Protein AF-A0A1Y1VQQ5-F1 (afdb_monomer_lite)

Secondary structure (DSSP, 8-state):
---TTSTT---B-SS-HHHHHHHHHHHHHHTT-THHHHS-HHHHHHHTT--HHHHHHHHHHHHHHHHHHHHTB-HHHHHHHTT---HHHHHHHHHHHHS-SS-SHHHHHHHHHTT--SSGGGHHHHHHHHHHHH--

pLDDT: mean 82.05, std 16.5, range [33.47, 98.25]

Structure (mmCIF, N/CA/C/O backbone):
data_AF-A0A1Y1VQQ5-F1
#
_entry.id   AF-A0A1Y1VQQ5-F1
#
loop_
_atom_site.group_PDB
_atom_site.id
_atom_site.type_symbol
_atom_site.label_atom_id
_atom_site.label_alt_id
_atom_site.label_comp_id
_atom_site.label_asym_id
_atom_site.label_entity_id
_atom_site.label_seq_id
_atom_site.pdbx_PDB_ins_code
_atom_site.Cartn_x
_atom_site.Cartn_y
_atom_site.Cartn_z
_atom_site.occupancy
_atom_site.B_iso_or_equiv
_atom_site.auth_seq_id
_atom_site.auth_comp_id
_atom_site.auth_asym_id
_atom_site.auth_atom_id
_atom_site.pdbx_PDB_model_num
ATOM 1 N N . MET A 1 1 ? 26.685 6.966 20.427 1.00 38.12 1 MET A N 1
ATOM 2 C CA . MET A 1 1 ? 25.646 6.355 19.574 1.00 38.12 1 MET A CA 1
ATOM 3 C C . MET A 1 1 ? 25.568 7.185 18.308 1.00 38.12 1 MET A C 1
ATOM 5 O O . MET A 1 1 ? 25.075 8.303 18.368 1.00 38.12 1 MET A O 1
ATOM 9 N N . SER A 1 2 ? 26.169 6.716 17.215 1.00 33.47 2 SER A N 1
ATOM 10 C CA . SER A 1 2 ? 26.025 7.368 15.912 1.00 33.47 2 SER A CA 1
ATOM 11 C C . SER A 1 2 ? 24.568 7.251 15.459 1.00 33.47 2 SER A C 1
ATOM 13 O O . SER A 1 2 ? 23.919 6.228 15.682 1.00 33.47 2 SER A O 1
ATOM 15 N N . ASN A 1 3 ? 24.041 8.327 14.876 1.00 35.59 3 ASN A N 1
ATOM 16 C CA . ASN A 1 3 ? 22.711 8.373 14.278 1.00 35.59 3 ASN A CA 1
ATOM 17 C C . ASN A 1 3 ? 22.634 7.370 13.117 1.00 35.59 3 ASN A C 1
ATOM 19 O O . ASN A 1 3 ? 22.886 7.726 11.971 1.00 35.59 3 ASN A O 1
ATOM 23 N N . LEU A 1 4 ? 22.220 6.137 13.412 1.00 33.66 4 LEU A N 1
ATOM 24 C CA . LEU A 1 4 ? 21.887 5.095 12.429 1.00 33.66 4 LEU A CA 1
ATOM 25 C C . LEU A 1 4 ? 20.814 5.532 11.408 1.00 33.66 4 LEU A C 1
ATOM 27 O O . LEU A 1 4 ? 20.621 4.863 10.402 1.00 33.66 4 LEU A O 1
ATOM 31 N N . ASN A 1 5 ? 20.141 6.664 11.637 1.00 38.72 5 ASN A N 1
ATOM 32 C CA . ASN A 1 5 ? 19.075 7.176 10.778 1.00 38.72 5 ASN A CA 1
ATOM 33 C C . ASN A 1 5 ? 19.544 8.024 9.582 1.00 38.72 5 ASN A C 1
ATOM 35 O O . ASN A 1 5 ? 18.712 8.320 8.728 1.00 38.72 5 ASN A O 1
ATOM 39 N N . ASN A 1 6 ? 20.813 8.447 9.500 1.00 38.00 6 ASN A N 1
ATOM 40 C CA . ASN A 1 6 ? 21.238 9.375 8.438 1.00 38.00 6 ASN A CA 1
ATOM 41 C C . ASN A 1 6 ? 21.879 8.712 7.208 1.00 38.00 6 ASN A C 1
ATOM 43 O O . ASN A 1 6 ? 21.767 9.279 6.123 1.00 38.00 6 ASN A O 1
ATOM 47 N N . ASP A 1 7 ? 22.463 7.517 7.331 1.00 38.09 7 ASP A N 1
ATOM 48 C CA . ASP A 1 7 ? 23.272 6.923 6.248 1.00 38.09 7 ASP A CA 1
ATOM 49 C C . ASP A 1 7 ? 22.524 5.903 5.365 1.00 38.09 7 ASP A C 1
ATOM 51 O O . ASP A 1 7 ? 23.068 5.429 4.372 1.00 38.09 7 ASP A O 1
ATOM 55 N N . LEU A 1 8 ? 21.254 5.600 5.663 1.00 49.12 8 LEU A N 1
ATOM 56 C CA . LEU A 1 8 ? 20.415 4.664 4.890 1.00 49.12 8 LEU A CA 1
ATOM 57 C C . LEU A 1 8 ? 19.167 5.321 4.282 1.00 49.12 8 LEU A C 1
ATOM 59 O O . LEU A 1 8 ? 18.181 4.644 4.000 1.00 49.12 8 LEU A O 1
ATOM 63 N N . ASN A 1 9 ? 19.200 6.633 4.024 1.00 61.38 9 ASN A N 1
ATOM 64 C CA . ASN A 1 9 ? 18.162 7.331 3.249 1.00 61.38 9 ASN A CA 1
ATOM 65 C C . ASN A 1 9 ? 18.241 6.964 1.749 1.00 61.38 9 ASN A C 1
ATOM 67 O O . ASN A 1 9 ? 18.315 7.828 0.872 1.00 61.38 9 ASN A O 1
ATOM 71 N N . ILE A 1 10 ? 18.241 5.665 1.447 1.00 67.75 10 ILE A N 1
ATOM 72 C CA . ILE A 1 10 ? 18.114 5.122 0.101 1.00 67.75 10 ILE A CA 1
ATOM 73 C C . ILE A 1 10 ? 16.697 5.451 -0.358 1.00 67.75 10 ILE A C 1
ATOM 75 O O . ILE A 1 10 ? 15.736 4.754 -0.041 1.00 67.75 10 ILE A O 1
ATOM 79 N N . ARG A 1 11 ? 16.561 6.573 -1.065 1.00 84.56 11 ARG A N 1
ATOM 80 C CA . ARG A 1 11 ? 15.301 6.941 -1.703 1.00 84.56 11 ARG A CA 1
ATOM 81 C C . ARG A 1 11 ? 15.105 6.108 -2.956 1.00 84.56 11 ARG A C 1
ATOM 83 O O . ARG A 1 11 ? 16.062 5.932 -3.713 1.00 84.56 11 ARG A O 1
ATOM 90 N N . LEU A 1 12 ? 13.876 5.661 -3.206 1.00 82.81 12 LEU A N 1
ATOM 91 C CA . LEU A 1 12 ? 13.537 5.039 -4.485 1.00 82.81 12 LEU A CA 1
ATOM 92 C C . LEU A 1 12 ? 13.902 5.997 -5.624 1.00 82.81 12 LEU A C 1
ATOM 94 O O . LEU A 1 12 ? 13.456 7.150 -5.632 1.00 82.81 12 LEU A O 1
ATOM 98 N N . ASN A 1 13 ? 14.731 5.528 -6.551 1.00 76.44 13 ASN A N 1
ATOM 99 C CA . ASN A 1 13 ? 15.234 6.302 -7.687 1.00 76.44 13 ASN A CA 1
ATOM 100 C C . ASN A 1 13 ? 15.063 5.581 -9.036 1.00 76.44 13 ASN A C 1
ATOM 102 O O . ASN A 1 13 ? 15.617 6.034 -10.033 1.00 76.44 13 ASN A O 1
ATOM 106 N N . GLY A 1 14 ? 14.296 4.489 -9.053 1.00 71.50 14 GLY A N 1
ATOM 107 C CA . GLY A 1 14 ? 13.969 3.696 -10.237 1.00 71.50 14 GLY A CA 1
ATOM 108 C C . GLY A 1 14 ? 14.779 2.408 -10.366 1.00 71.50 14 GLY A C 1
ATOM 109 O O . GLY A 1 14 ? 14.206 1.376 -10.674 1.00 71.50 14 GLY A O 1
ATOM 110 N N . ASN A 1 15 ? 16.073 2.430 -10.034 1.00 75.25 15 ASN A N 1
ATOM 111 C CA . ASN A 1 15 ? 16.973 1.282 -10.250 1.00 75.25 15 ASN A CA 1
ATOM 112 C C . ASN A 1 15 ? 17.298 0.504 -8.968 1.00 75.25 15 ASN A C 1
ATOM 114 O O . ASN A 1 15 ? 18.120 -0.406 -8.971 1.00 75.25 15 ASN A O 1
ATOM 118 N N . ASN A 1 16 ? 16.734 0.922 -7.838 1.00 79.19 16 ASN A N 1
ATOM 119 C CA . ASN A 1 16 ? 17.045 0.386 -6.517 1.00 79.19 16 ASN A CA 1
ATOM 120 C C . ASN A 1 16 ? 15.812 -0.175 -5.807 1.00 79.19 16 ASN A C 1
ATOM 122 O O . ASN A 1 16 ? 15.797 -0.203 -4.574 1.00 79.19 16 ASN A O 1
ATOM 126 N N . PHE A 1 17 ? 14.781 -0.574 -6.560 1.00 85.44 17 PHE A N 1
ATOM 127 C CA . PHE A 1 17 ? 13.504 -0.976 -5.982 1.00 85.44 17 PHE A CA 1
ATOM 128 C C . PHE A 1 17 ? 13.654 -2.093 -4.958 1.00 85.44 17 PHE A C 1
ATOM 130 O O . PHE A 1 17 ? 13.177 -1.907 -3.851 1.00 85.44 17 PHE A O 1
ATOM 137 N N . GLU A 1 18 ? 14.357 -3.188 -5.258 1.00 83.94 18 GLU A N 1
ATOM 138 C CA . GLU A 1 18 ? 14.492 -4.318 -4.323 1.00 83.94 18 GLU A CA 1
ATOM 139 C C . GLU A 1 18 ? 15.096 -3.901 -2.973 1.00 83.94 18 GLU A C 1
ATOM 141 O O . GLU A 1 18 ? 14.569 -4.214 -1.902 1.00 83.94 18 GLU A O 1
ATOM 146 N N . VAL A 1 19 ? 16.164 -3.098 -3.016 1.00 84.25 19 VAL A N 1
ATOM 147 C CA . VAL A 1 19 ? 16.822 -2.570 -1.812 1.00 84.25 19 VAL A CA 1
ATOM 148 C C . VAL A 1 19 ? 15.892 -1.618 -1.058 1.00 84.25 19 VAL A C 1
ATOM 150 O O . VAL A 1 19 ? 15.739 -1.726 0.159 1.00 84.25 19 VAL A O 1
ATOM 153 N N . TRP A 1 20 ? 15.249 -0.692 -1.771 1.00 92.25 20 TRP A N 1
ATOM 154 C CA . TRP A 1 20 ? 14.297 0.253 -1.189 1.00 92.25 20 TRP A CA 1
ATOM 155 C C . TRP A 1 20 ? 13.089 -0.462 -0.565 1.00 92.25 20 TRP A C 1
ATOM 157 O O . TRP A 1 20 ? 12.701 -0.158 0.562 1.00 92.25 20 TRP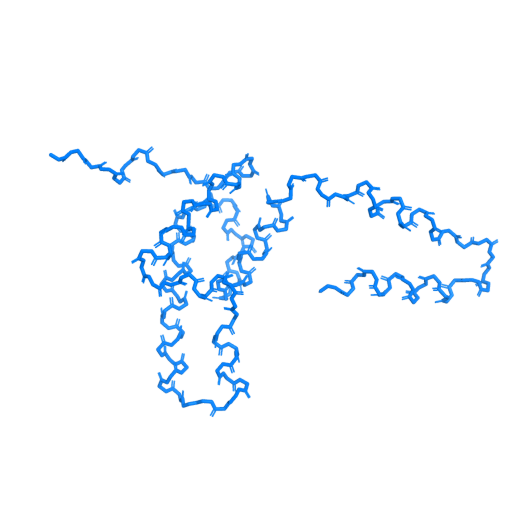 A O 1
ATOM 167 N N . HIS A 1 21 ? 12.530 -1.441 -1.271 1.00 91.56 21 HIS A N 1
ATOM 168 C CA . HIS A 1 21 ? 11.365 -2.216 -0.878 1.00 91.56 21 HIS A CA 1
ATOM 169 C C . HIS A 1 21 ? 11.648 -2.990 0.408 1.00 91.56 21 HIS A C 1
ATOM 171 O O . HIS A 1 21 ? 10.856 -2.904 1.345 1.00 91.56 21 HIS A O 1
ATOM 177 N N . SER A 1 22 ? 12.804 -3.658 0.505 1.00 88.62 22 SER A N 1
ATOM 178 C CA . SER A 1 22 ? 13.224 -4.340 1.736 1.00 88.62 22 SER A CA 1
ATOM 179 C C . SER A 1 22 ? 13.276 -3.376 2.927 1.00 88.62 22 SER A C 1
ATOM 181 O O . SER A 1 22 ? 12.682 -3.651 3.968 1.00 88.62 22 SER A O 1
ATOM 183 N N . ILE A 1 23 ? 13.911 -2.207 2.768 1.00 90.75 23 ILE A N 1
ATOM 184 C CA . ILE A 1 23 ? 14.041 -1.206 3.842 1.00 90.75 23 ILE A CA 1
ATOM 185 C C . ILE A 1 23 ? 12.671 -0.668 4.275 1.00 90.75 23 ILE A C 1
ATOM 187 O O . ILE A 1 23 ? 12.398 -0.513 5.472 1.00 90.75 23 ILE A O 1
ATOM 191 N N . VAL A 1 24 ? 11.795 -0.365 3.314 1.00 94.19 24 VAL A N 1
ATOM 192 C CA . VAL A 1 24 ? 10.449 0.146 3.596 1.00 94.19 24 VAL A CA 1
ATOM 193 C C . VAL A 1 24 ? 9.601 -0.910 4.293 1.00 94.19 24 VAL A C 1
ATOM 195 O O . VAL A 1 24 ? 8.955 -0.589 5.293 1.00 94.19 24 VAL A O 1
ATOM 198 N N . MET A 1 25 ? 9.626 -2.159 3.829 1.00 94.00 25 MET A N 1
ATOM 199 C CA . MET A 1 25 ? 8.867 -3.246 4.443 1.00 94.00 25 MET A CA 1
ATOM 200 C C . MET A 1 25 ? 9.338 -3.540 5.870 1.00 94.00 25 MET A C 1
ATOM 202 O O . MET A 1 25 ? 8.494 -3.637 6.763 1.00 94.00 25 MET A O 1
ATOM 206 N N . ASP A 1 26 ? 10.647 -3.551 6.130 1.00 92.94 26 ASP A N 1
ATOM 207 C CA . ASP A 1 26 ? 11.186 -3.690 7.491 1.00 92.94 26 ASP A CA 1
ATOM 208 C C . ASP A 1 26 ? 10.771 -2.515 8.387 1.00 92.94 26 ASP A C 1
ATOM 210 O O . ASP A 1 26 ? 10.344 -2.697 9.533 1.00 92.94 26 ASP A O 1
ATOM 214 N N . THR A 1 27 ? 10.810 -1.291 7.854 1.00 94.56 27 THR A N 1
ATOM 215 C CA . THR A 1 27 ? 10.373 -0.086 8.576 1.00 94.56 27 THR A CA 1
ATOM 216 C C . THR A 1 27 ? 8.889 -0.155 8.938 1.00 94.56 27 THR A C 1
ATOM 218 O O . THR A 1 27 ? 8.496 0.191 10.059 1.00 94.56 27 THR A O 1
ATOM 221 N N . LEU A 1 28 ? 8.047 -0.604 8.003 1.00 95.56 28 LEU A N 1
ATOM 222 C CA . LEU A 1 28 ? 6.620 -0.806 8.235 1.00 95.56 28 LEU A CA 1
ATOM 223 C C . LEU A 1 28 ? 6.377 -1.927 9.249 1.00 95.56 28 LEU A C 1
ATOM 225 O O . LEU A 1 28 ? 5.530 -1.760 10.128 1.00 95.56 28 LEU A O 1
ATOM 229 N N . TYR A 1 29 ? 7.128 -3.026 9.179 1.00 95.19 29 TYR A N 1
ATOM 230 C CA . TYR A 1 29 ? 7.025 -4.149 10.109 1.00 95.19 29 TYR A CA 1
ATOM 231 C C . TYR A 1 29 ? 7.367 -3.737 11.547 1.00 95.19 29 TYR A C 1
ATOM 233 O O . TYR A 1 29 ? 6.556 -3.937 12.453 1.00 95.19 29 TYR A O 1
ATOM 241 N N . ILE A 1 30 ? 8.496 -3.049 11.760 1.00 94.81 30 ILE A N 1
ATOM 242 C CA . ILE A 1 30 ? 8.904 -2.523 13.078 1.00 94.81 30 ILE A CA 1
ATOM 243 C C . ILE A 1 30 ? 7.818 -1.612 13.670 1.00 94.81 30 ILE A C 1
ATOM 245 O O . ILE A 1 30 ? 7.572 -1.612 14.879 1.00 94.81 30 ILE A O 1
ATOM 249 N N . LYS A 1 31 ? 7.129 -0.847 12.818 1.00 95.06 31 LYS A N 1
ATOM 250 C CA . LYS A 1 31 ? 6.039 0.052 13.219 1.00 95.06 31 LYS A CA 1
ATOM 251 C C . LYS A 1 31 ? 4.668 -0.627 13.301 1.00 95.06 31 LYS A C 1
ATOM 253 O O . LYS A 1 31 ? 3.710 0.045 13.675 1.00 95.06 31 LYS A O 1
ATOM 258 N N . LYS A 1 32 ? 4.573 -1.930 13.008 1.00 97.06 32 LYS A N 1
ATOM 259 C CA . LYS A 1 32 ? 3.333 -2.730 12.973 1.00 97.06 32 LYS A CA 1
ATOM 260 C C . LYS A 1 32 ? 2.309 -2.232 11.944 1.00 97.06 32 LYS A C 1
ATOM 262 O O . LYS A 1 32 ? 1.103 -2.245 12.185 1.00 97.06 32 LYS A O 1
ATOM 267 N N . LEU A 1 33 ? 2.800 -1.774 10.797 1.00 97.75 33 LEU A N 1
ATOM 268 C CA . LEU A 1 33 ? 2.014 -1.185 9.711 1.00 97.75 33 LEU A CA 1
ATOM 269 C C . LEU A 1 33 ? 2.109 -1.963 8.386 1.00 97.75 33 LEU A C 1
ATOM 271 O O . LEU A 1 33 ? 1.399 -1.618 7.446 1.00 97.75 33 LEU A O 1
ATOM 275 N N . ASN A 1 34 ? 2.939 -3.008 8.296 1.00 95.88 34 ASN A N 1
ATOM 276 C CA . ASN A 1 34 ? 3.172 -3.780 7.062 1.00 95.88 34 ASN A CA 1
ATOM 277 C C . ASN A 1 34 ? 1.889 -4.370 6.456 1.00 95.88 34 ASN A C 1
ATOM 279 O O . ASN A 1 34 ? 1.740 -4.389 5.241 1.00 95.88 34 ASN A O 1
ATOM 283 N N . LYS A 1 35 ? 0.911 -4.735 7.293 1.00 96.69 35 LYS A N 1
ATOM 284 C CA . LYS A 1 35 ? -0.401 -5.237 6.854 1.00 96.69 35 LYS A CA 1
ATOM 285 C C . LYS A 1 35 ? -1.118 -4.313 5.846 1.00 96.69 35 LYS A C 1
ATOM 287 O O . LYS A 1 35 ? -1.867 -4.803 5.012 1.00 96.69 35 LYS A O 1
ATOM 292 N N . TYR A 1 36 ? -0.871 -2.996 5.889 1.00 97.56 36 TYR A N 1
ATOM 293 C CA . TYR A 1 36 ? -1.454 -2.025 4.947 1.00 97.56 36 TYR A CA 1
ATOM 294 C C . TYR A 1 36 ? -0.743 -1.979 3.587 1.00 97.56 36 TYR A C 1
ATOM 296 O O . TYR A 1 36 ? -1.301 -1.446 2.635 1.00 97.56 36 TYR A O 1
ATOM 304 N N . ALA A 1 37 ? 0.484 -2.499 3.491 1.00 94.44 37 ALA A N 1
ATOM 305 C CA . ALA A 1 37 ? 1.188 -2.699 2.223 1.00 94.44 37 ALA A CA 1
ATOM 306 C C . ALA A 1 37 ? 0.761 -3.995 1.530 1.00 94.44 37 ALA A C 1
ATOM 308 O O . ALA A 1 37 ? 0.808 -4.076 0.309 1.00 94.44 37 ALA A O 1
ATOM 309 N N . GLU A 1 38 ? 0.315 -4.984 2.302 1.00 92.06 38 GLU A N 1
ATOM 310 C CA . GLU A 1 38 ? -0.105 -6.292 1.797 1.00 92.06 38 GLU A CA 1
ATOM 311 C C . GLU A 1 38 ? -1.570 -6.307 1.341 1.00 92.06 38 GLU A C 1
ATOM 313 O O . GLU A 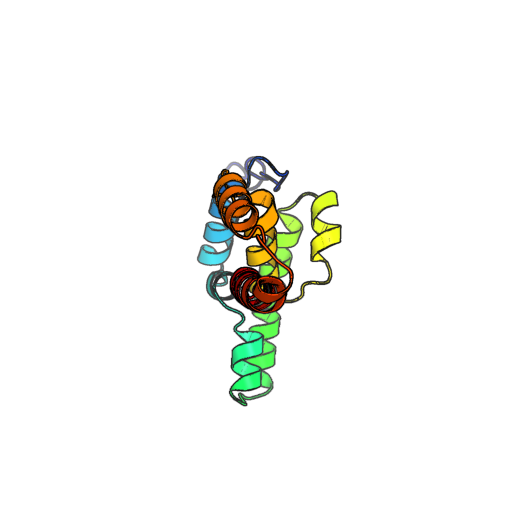1 38 ? -1.911 -7.064 0.434 1.00 92.06 38 GLU A O 1
ATOM 318 N N . LYS A 1 39 ? -2.441 -5.499 1.969 1.00 94.25 39 LYS A N 1
ATOM 319 C CA . LYS A 1 39 ? -3.885 -5.454 1.685 1.00 94.25 39 LYS A CA 1
ATOM 320 C C . LYS A 1 39 ? -4.499 -4.079 1.928 1.00 94.25 39 LYS A C 1
ATOM 322 O O . LYS A 1 39 ? -4.065 -3.333 2.809 1.00 94.25 39 LYS A O 1
ATOM 327 N N . ASP A 1 40 ? -5.589 -3.787 1.219 1.00 95.31 40 ASP A N 1
ATOM 328 C CA . ASP A 1 40 ? -6.404 -2.592 1.453 1.00 95.31 40 ASP A CA 1
ATOM 329 C C . ASP A 1 40 ? -7.397 -2.792 2.610 1.00 95.31 40 ASP A C 1
ATOM 331 O O . ASP A 1 40 ? -8.603 -2.960 2.433 1.00 95.31 40 ASP A O 1
ATOM 335 N N . ILE A 1 41 ? -6.863 -2.773 3.831 1.00 95.62 41 ILE A N 1
ATOM 336 C CA . ILE A 1 41 ? -7.639 -3.000 5.058 1.00 95.62 41 ILE A CA 1
ATOM 337 C C . ILE A 1 41 ? -8.764 -1.971 5.223 1.00 95.62 41 ILE A C 1
ATOM 339 O O . ILE A 1 41 ? -9.824 -2.303 5.745 1.00 95.62 41 ILE A O 1
ATOM 343 N N . VAL A 1 42 ? -8.555 -0.714 4.813 1.00 96.00 42 VAL A N 1
ATOM 344 C CA . VAL A 1 42 ? -9.585 0.327 4.964 1.00 96.00 42 VAL A CA 1
ATOM 345 C C . VAL A 1 42 ? -10.792 -0.015 4.098 1.00 96.00 42 VAL A C 1
ATOM 347 O O . VAL A 1 42 ? -11.916 -0.000 4.603 1.00 96.00 42 VAL A O 1
ATOM 350 N N . LYS A 1 43 ? -10.552 -0.388 2.837 1.00 95.00 43 LYS A N 1
ATOM 351 C CA . LYS A 1 43 ? -11.599 -0.829 1.919 1.00 95.00 43 LYS A CA 1
ATOM 352 C C . LYS A 1 43 ? -12.304 -2.091 2.424 1.00 95.00 43 LYS A C 1
ATOM 354 O O . LYS A 1 43 ? -13.528 -2.106 2.490 1.00 95.00 43 LYS A O 1
ATOM 359 N N . GLU A 1 44 ? -11.558 -3.100 2.881 1.00 95.38 44 GLU A N 1
ATOM 360 C CA . GLU A 1 44 ? -12.143 -4.330 3.442 1.00 95.38 44 GLU A CA 1
ATOM 361 C C . GLU A 1 44 ? -13.058 -4.047 4.649 1.00 95.38 44 GLU A C 1
ATOM 363 O O . GLU A 1 44 ? -14.125 -4.644 4.783 1.00 95.38 44 GLU A O 1
ATOM 368 N N . LEU A 1 45 ? -12.671 -3.138 5.551 1.00 95.88 45 LEU A N 1
ATOM 369 C CA . LEU A 1 45 ? -13.495 -2.783 6.713 1.00 95.88 45 LEU A CA 1
ATOM 370 C C . LEU A 1 45 ? -14.777 -2.039 6.308 1.00 95.88 45 LEU A C 1
ATOM 372 O O . LEU A 1 45 ? -15.826 -2.273 6.912 1.00 95.88 45 LEU A O 1
ATOM 376 N N . GLN A 1 46 ? -14.697 -1.168 5.297 1.00 93.44 46 GLN A N 1
ATOM 377 C CA . GLN A 1 46 ? -15.854 -0.460 4.739 1.00 93.44 46 GLN A CA 1
ATOM 378 C C . GLN A 1 46 ? -16.841 -1.435 4.088 1.00 93.44 46 GLN A C 1
ATOM 380 O O . GLN A 1 46 ? -18.035 -1.384 4.379 1.00 93.44 46 GLN A O 1
ATOM 385 N N . GLU A 1 47 ? -16.345 -2.357 3.262 1.00 95.00 47 GLU A N 1
ATOM 386 C CA . GLU A 1 47 ? -17.162 -3.360 2.565 1.00 95.00 47 GLU A CA 1
ATOM 387 C C . GLU A 1 47 ? -17.816 -4.351 3.536 1.00 95.00 47 GLU A C 1
ATOM 389 O O . GLU A 1 47 ? -18.963 -4.749 3.343 1.00 95.00 47 GLU A O 1
ATOM 394 N N . ASN A 1 48 ? -17.129 -4.690 4.630 1.00 95.62 48 ASN A N 1
ATOM 395 C CA . ASN A 1 48 ? -17.657 -5.561 5.681 1.00 95.62 48 ASN A CA 1
ATOM 396 C C . ASN A 1 48 ? -18.586 -4.844 6.679 1.00 95.62 48 ASN A C 1
ATOM 398 O O . ASN A 1 48 ? -18.965 -5.440 7.689 1.00 95.62 48 ASN A O 1
ATOM 402 N N . GLY A 1 49 ? -18.928 -3.571 6.447 1.00 91.06 49 GLY A N 1
ATOM 403 C CA . GLY A 1 49 ? -19.862 -2.817 7.288 1.00 91.06 49 GLY A CA 1
ATOM 404 C C . GLY A 1 49 ? -19.390 -2.641 8.734 1.00 91.06 49 GLY A C 1
ATOM 405 O O . GLY A 1 49 ? -20.198 -2.685 9.662 1.00 91.06 49 GLY A O 1
ATOM 406 N N . ARG A 1 50 ? -18.076 -2.497 8.950 1.00 95.44 50 ARG A N 1
ATOM 407 C CA . ARG A 1 50 ? -17.497 -2.306 10.289 1.00 95.44 50 ARG A CA 1
ATOM 408 C C . ARG A 1 50 ? -17.802 -0.920 10.842 1.00 95.44 50 ARG A C 1
ATOM 410 O O . ARG A 1 50 ? -18.230 -0.020 10.122 1.00 95.44 50 ARG A O 1
ATOM 417 N N . SER A 1 51 ? -17.593 -0.750 12.146 1.00 96.19 51 SER A N 1
ATOM 418 C CA . SER A 1 51 ? -17.917 0.513 12.807 1.00 96.19 51 SER A CA 1
ATOM 419 C C . SER A 1 51 ? -17.052 1.667 12.292 1.00 96.19 51 SER A C 1
ATOM 421 O O . SER A 1 51 ? -15.887 1.488 11.926 1.00 96.19 51 SER A O 1
ATOM 423 N N . GLU A 1 52 ? -17.603 2.880 12.326 1.00 95.81 52 GLU A N 1
ATOM 424 C CA . GLU A 1 52 ? -16.891 4.093 11.912 1.00 95.81 52 GLU A CA 1
ATOM 425 C C . GLU A 1 52 ? -15.584 4.287 12.697 1.00 95.81 52 GLU A C 1
ATOM 427 O O . GLU A 1 52 ? -14.564 4.666 12.128 1.00 95.81 52 GLU A O 1
ATOM 432 N N . GLU A 1 53 ? -15.572 3.947 13.989 1.00 97.00 53 GLU A N 1
ATOM 433 C CA . GLU A 1 53 ? -14.373 4.052 14.822 1.00 97.00 53 GLU A CA 1
ATOM 434 C C . GLU A 1 53 ? -13.275 3.062 14.401 1.00 97.00 53 GLU A C 1
ATOM 436 O O . GLU A 1 53 ? -12.090 3.405 14.420 1.00 97.00 53 GLU A O 1
ATOM 441 N N . GLU A 1 54 ? -13.636 1.847 13.983 1.00 96.75 54 GLU A N 1
ATOM 442 C CA . GLU A 1 54 ? -12.677 0.877 13.440 1.00 96.75 54 GLU A CA 1
ATOM 443 C C . GLU A 1 54 ? -12.097 1.353 12.108 1.00 96.75 54 GLU A C 1
ATOM 445 O O . GLU A 1 54 ? -10.876 1.338 11.927 1.00 96.75 54 GLU A O 1
ATOM 450 N N . ILE A 1 55 ? -12.953 1.846 11.208 1.00 97.50 55 ILE A N 1
ATOM 451 C CA . ILE A 1 55 ? -12.537 2.400 9.914 1.00 97.50 55 ILE A CA 1
ATOM 452 C C . ILE A 1 55 ? -11.630 3.619 10.126 1.00 97.50 55 ILE A C 1
ATOM 454 O O . ILE A 1 55 ? -10.590 3.745 9.473 1.00 97.50 55 ILE A O 1
ATOM 458 N N . ARG A 1 56 ? -11.961 4.497 11.080 1.00 97.56 56 ARG A N 1
ATOM 459 C CA . ARG A 1 56 ? -11.165 5.683 11.423 1.00 97.56 56 ARG A CA 1
ATOM 460 C C . ARG A 1 56 ? -9.787 5.304 11.958 1.00 97.56 56 ARG A C 1
A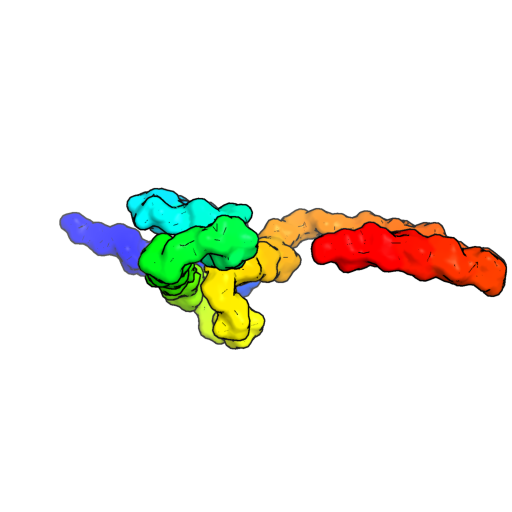TOM 462 O O . ARG A 1 56 ? -8.787 5.875 11.516 1.00 97.56 56 ARG A O 1
ATOM 469 N N . LYS A 1 57 ? -9.708 4.325 12.868 1.00 97.69 57 LYS A N 1
ATOM 470 C CA . LYS A 1 57 ? -8.429 3.798 13.375 1.00 97.69 57 LYS A CA 1
ATOM 471 C C . LYS A 1 57 ? -7.576 3.239 12.237 1.00 97.69 57 LYS A C 1
ATOM 473 O O . LYS A 1 57 ? -6.415 3.630 12.115 1.00 97.69 57 LYS A O 1
ATOM 478 N N . ALA A 1 58 ? -8.156 2.407 11.372 1.00 97.62 58 ALA A N 1
ATOM 479 C CA . ALA A 1 58 ? -7.445 1.836 10.231 1.00 97.62 58 ALA A CA 1
ATOM 480 C C . ALA A 1 58 ? -6.973 2.909 9.238 1.00 97.62 58 ALA A C 1
ATOM 482 O O . ALA A 1 58 ? -5.834 2.885 8.779 1.00 97.62 58 ALA A O 1
ATOM 483 N N . THR A 1 59 ? -7.807 3.918 8.979 1.00 97.94 59 THR A N 1
ATOM 484 C CA . THR A 1 59 ? -7.469 5.062 8.120 1.00 97.94 59 THR A CA 1
ATOM 485 C C . THR A 1 59 ? -6.271 5.842 8.663 1.00 97.94 59 THR A C 1
ATOM 487 O O . THR A 1 59 ? -5.384 6.230 7.902 1.00 97.94 59 THR A O 1
ATOM 490 N N . ILE A 1 60 ? -6.203 6.064 9.980 1.00 98.06 60 ILE A N 1
ATOM 491 C CA . ILE A 1 60 ? -5.063 6.739 10.617 1.00 98.06 60 ILE A CA 1
ATOM 492 C C . ILE A 1 60 ? -3.785 5.904 10.468 1.00 98.06 60 ILE A C 1
ATOM 494 O O . ILE A 1 60 ? -2.732 6.456 10.147 1.00 98.06 60 ILE A O 1
ATOM 498 N N . GLU A 1 61 ? -3.855 4.590 10.686 1.00 98.25 61 GLU A N 1
ATOM 499 C CA . GLU A 1 61 ? -2.703 3.699 10.507 1.00 98.25 61 GLU A CA 1
ATOM 500 C C . GLU A 1 61 ? -2.231 3.647 9.044 1.00 98.25 61 GLU A C 1
ATOM 502 O O . GLU A 1 61 ? -1.035 3.807 8.793 1.00 98.25 61 GLU A O 1
ATOM 507 N N . ASN A 1 62 ? -3.152 3.549 8.078 1.00 98.06 62 ASN A N 1
ATOM 508 C CA . ASN A 1 62 ? -2.840 3.633 6.649 1.00 98.06 62 ASN A CA 1
ATOM 509 C C . ASN A 1 62 ? -2.151 4.965 6.301 1.00 98.06 62 ASN A C 1
ATOM 511 O O . ASN A 1 62 ? -1.124 4.978 5.627 1.00 98.06 62 ASN A O 1
ATOM 515 N N . LYS A 1 63 ? -2.637 6.101 6.826 1.00 97.31 63 LYS A N 1
ATOM 516 C CA . LYS A 1 63 ? -2.000 7.415 6.610 1.00 97.31 63 LYS A CA 1
ATOM 517 C C . LYS A 1 63 ? -0.585 7.496 7.191 1.00 97.31 63 LYS A C 1
ATOM 519 O O . LYS A 1 63 ? 0.286 8.102 6.567 1.00 97.31 63 LYS A O 1
ATOM 524 N N . LYS A 1 64 ? -0.329 6.875 8.349 1.00 97.69 64 LYS A N 1
ATOM 525 C CA . LYS A 1 64 ? 1.026 6.782 8.929 1.00 97.69 64 LYS A CA 1
ATOM 526 C C . LYS A 1 64 ? 1.962 5.979 8.026 1.00 97.69 64 LYS A C 1
ATOM 528 O O . LYS A 1 64 ? 3.081 6.419 7.776 1.00 97.69 64 LYS A O 1
ATOM 533 N N . ALA A 1 65 ? 1.497 4.839 7.519 1.00 97.31 65 ALA A N 1
ATOM 534 C CA . ALA A 1 65 ? 2.249 4.006 6.584 1.00 97.31 65 ALA A CA 1
ATOM 535 C C . ALA A 1 65 ? 2.530 4.738 5.262 1.00 97.31 65 ALA A C 1
ATOM 537 O O . ALA A 1 65 ? 3.668 4.767 4.794 1.00 97.31 65 ALA A O 1
ATOM 538 N N . ARG A 1 66 ? 1.526 5.435 4.720 1.00 96.56 66 ARG A N 1
ATOM 539 C CA . ARG A 1 66 ? 1.657 6.256 3.511 1.00 96.56 66 ARG A CA 1
ATOM 540 C C . ARG A 1 66 ? 2.717 7.337 3.664 1.00 96.56 66 ARG A C 1
ATOM 542 O O . ARG A 1 66 ? 3.502 7.550 2.747 1.00 96.56 66 ARG A O 1
ATOM 549 N N . LEU A 1 67 ? 2.759 8.010 4.814 1.00 95.00 67 LEU A N 1
ATOM 550 C CA . LEU A 1 67 ? 3.763 9.039 5.071 1.00 95.00 67 LEU A CA 1
ATOM 551 C C . LEU A 1 67 ? 5.186 8.468 5.016 1.00 95.00 67 LEU A C 1
ATOM 553 O O . LEU A 1 67 ? 6.040 9.079 4.384 1.00 95.00 67 LEU A O 1
ATOM 557 N N . ILE A 1 68 ? 5.422 7.291 5.609 1.00 94.12 68 ILE A N 1
ATOM 558 C CA . ILE A 1 68 ? 6.732 6.615 5.571 1.00 94.12 68 ILE A CA 1
ATOM 559 C C . ILE A 1 68 ? 7.174 6.405 4.121 1.00 94.12 68 ILE A C 1
ATOM 561 O O . ILE A 1 68 ? 8.267 6.832 3.746 1.00 94.12 68 ILE A O 1
ATOM 565 N N . ILE A 1 69 ? 6.293 5.838 3.293 1.00 93.31 69 ILE A N 1
ATOM 566 C CA . ILE A 1 69 ? 6.577 5.585 1.877 1.00 93.31 69 ILE A CA 1
ATOM 567 C C . ILE A 1 69 ? 6.880 6.893 1.145 1.00 93.31 69 ILE A C 1
ATOM 569 O O . ILE A 1 69 ? 7.939 7.013 0.538 1.00 93.31 69 ILE A O 1
ATOM 573 N N . LEU A 1 70 ? 6.020 7.908 1.264 1.00 92.06 70 LEU A N 1
ATOM 574 C CA . LEU A 1 70 ? 6.211 9.191 0.578 1.00 92.06 70 LEU A CA 1
ATOM 575 C C . LEU A 1 70 ? 7.510 9.901 0.973 1.00 92.06 70 LEU A C 1
ATOM 577 O O . LEU A 1 70 ? 8.129 10.557 0.140 1.00 92.06 70 LEU A O 1
ATOM 581 N N . THR A 1 71 ? 7.948 9.764 2.224 1.00 91.06 71 THR A N 1
ATOM 582 C CA . THR A 1 71 ? 9.232 10.327 2.671 1.00 91.06 71 THR A CA 1
ATOM 583 C C . THR A 1 71 ? 10.449 9.535 2.190 1.00 91.06 71 THR A C 1
ATOM 585 O O . THR A 1 71 ? 11.564 10.057 2.205 1.00 91.06 71 THR A O 1
ATOM 588 N N . SER A 1 72 ? 10.237 8.297 1.738 1.00 90.56 72 SER A N 1
ATOM 589 C CA . SER A 1 72 ? 11.279 7.368 1.291 1.00 90.56 72 SER A CA 1
ATOM 590 C C . SER A 1 72 ? 11.470 7.324 -0.230 1.00 90.56 72 SER A C 1
ATOM 592 O O . SER A 1 72 ? 12.262 6.528 -0.718 1.00 90.56 72 SER A O 1
ATOM 594 N N . ILE A 1 73 ? 10.769 8.153 -1.004 1.00 89.50 73 ILE A N 1
ATOM 595 C CA . ILE A 1 73 ? 10.857 8.154 -2.473 1.00 89.50 73 ILE A CA 1
ATOM 596 C C . ILE A 1 73 ? 11.368 9.489 -3.013 1.00 89.50 73 ILE A C 1
ATOM 598 O O . ILE A 1 73 ? 11.329 10.523 -2.339 1.00 89.50 73 ILE A O 1
ATOM 602 N N . ASN A 1 74 ? 11.859 9.486 -4.252 1.00 86.19 74 ASN A N 1
ATOM 603 C CA . ASN A 1 74 ? 12.198 10.720 -4.949 1.00 86.19 74 ASN A CA 1
ATOM 604 C C . ASN A 1 74 ? 10.926 11.564 -5.210 1.00 86.19 74 ASN A C 1
ATOM 606 O O . ASN A 1 74 ? 9.927 11.016 -5.682 1.00 86.19 74 ASN A O 1
ATOM 610 N N . PRO A 1 75 ? 10.944 12.893 -4.969 1.00 84.75 75 PRO A N 1
ATOM 611 C CA . PRO A 1 75 ? 9.822 13.780 -5.286 1.00 84.75 75 PRO A CA 1
ATOM 612 C C . PRO A 1 75 ? 9.292 13.687 -6.723 1.00 84.75 75 PRO A C 1
ATOM 614 O O . PRO A 1 75 ? 8.119 13.978 -6.943 1.00 84.75 75 PRO A O 1
ATOM 617 N N . ALA A 1 76 ? 10.127 13.299 -7.695 1.00 84.19 76 ALA A N 1
ATOM 618 C CA . ALA A 1 76 ? 9.680 13.054 -9.066 1.00 84.19 76 ALA A CA 1
ATOM 619 C C . ALA A 1 76 ? 8.654 11.908 -9.132 1.00 84.19 76 ALA A C 1
ATOM 621 O O . ALA A 1 76 ? 7.574 12.111 -9.671 1.00 84.19 76 ALA A O 1
ATOM 622 N N . ILE A 1 77 ? 8.952 10.778 -8.481 1.00 82.62 77 ILE A N 1
ATOM 623 C CA . ILE A 1 77 ? 8.084 9.589 -8.389 1.00 82.62 77 ILE A CA 1
ATOM 624 C C . ILE A 1 77 ? 6.851 9.879 -7.523 1.00 82.62 77 ILE A C 1
ATOM 626 O O . ILE A 1 77 ? 5.751 9.398 -7.784 1.00 82.62 77 ILE A O 1
ATOM 630 N N . ALA A 1 78 ? 7.009 10.711 -6.487 1.00 83.50 78 ALA A N 1
ATOM 631 C CA . ALA A 1 78 ? 5.912 11.049 -5.584 1.00 83.50 78 ALA A CA 1
ATOM 632 C C . ALA A 1 78 ? 4.709 11.662 -6.317 1.00 83.50 78 ALA A C 1
ATOM 634 O O . ALA A 1 78 ? 3.571 11.408 -5.925 1.00 83.50 78 ALA A O 1
ATOM 635 N N . LYS A 1 79 ? 4.942 12.440 -7.384 1.00 83.50 79 LYS A N 1
ATOM 636 C CA . LYS A 1 79 ? 3.875 13.097 -8.155 1.00 83.50 79 LYS A CA 1
ATOM 637 C C . LYS A 1 79 ? 2.875 12.103 -8.740 1.00 83.50 79 LYS A C 1
ATOM 639 O O . LYS A 1 79 ? 1.678 12.389 -8.712 1.00 83.50 79 LYS A O 1
ATOM 644 N N . ASP A 1 80 ? 3.354 10.947 -9.185 1.00 79.19 80 ASP A N 1
ATOM 645 C CA . ASP A 1 80 ? 2.535 9.945 -9.870 1.00 79.19 80 ASP A CA 1
ATOM 646 C C . ASP A 1 80 ? 1.647 9.166 -8.892 1.00 79.19 80 ASP A C 1
ATOM 648 O O . ASP A 1 80 ? 0.547 8.738 -9.234 1.00 79.19 80 ASP A O 1
ATOM 652 N N . ILE A 1 81 ? 2.062 9.082 -7.624 1.00 86.50 81 ILE A N 1
ATOM 653 C CA . ILE A 1 81 ? 1.357 8.321 -6.586 1.00 86.50 81 ILE A CA 1
ATOM 654 C C . ILE A 1 81 ? 0.603 9.192 -5.573 1.00 86.50 81 ILE A C 1
ATOM 656 O O . ILE A 1 81 ? -0.075 8.668 -4.691 1.00 86.50 81 ILE A O 1
ATOM 660 N N . LEU A 1 82 ? 0.677 10.526 -5.672 1.00 86.00 82 LEU A N 1
ATOM 661 C CA . LEU A 1 82 ? 0.022 11.441 -4.724 1.00 86.00 82 LEU A CA 1
ATOM 662 C C . LEU A 1 82 ? -1.495 11.225 -4.628 1.00 86.00 82 LEU A C 1
ATOM 664 O O . LEU A 1 82 ? -2.067 11.439 -3.559 1.00 86.00 82 LEU A O 1
ATOM 668 N N . LYS A 1 83 ? -2.133 10.793 -5.722 1.00 87.69 83 LYS A N 1
ATOM 669 C CA . LYS A 1 83 ? -3.577 10.511 -5.783 1.00 87.69 83 LYS A CA 1
ATOM 670 C C . LYS A 1 83 ? -3.959 9.156 -5.182 1.00 87.69 83 LYS A C 1
ATOM 672 O O . LYS A 1 83 ? -5.138 8.918 -4.946 1.00 87.69 83 LYS A O 1
ATOM 677 N N . LEU A 1 84 ? -2.988 8.279 -4.932 1.00 91.12 84 LEU A N 1
ATOM 678 C CA . LEU A 1 84 ? -3.223 6.991 -4.296 1.00 91.12 84 LEU A CA 1
ATOM 679 C C . LEU A 1 84 ? -3.264 7.191 -2.775 1.00 91.12 84 LEU A C 1
ATOM 681 O O . LEU A 1 84 ? -2.293 7.625 -2.145 1.00 91.12 84 LEU A O 1
ATOM 685 N N . GLU A 1 85 ? -4.422 6.919 -2.179 1.00 91.69 85 GLU A N 1
ATOM 686 C CA . GLU A 1 85 ? -4.627 7.059 -0.732 1.00 91.69 85 GLU A CA 1
ATOM 687 C C . GLU A 1 85 ? -4.269 5.783 0.037 1.00 91.69 85 GLU A C 1
ATOM 689 O O . GLU A 1 85 ? -3.797 5.848 1.176 1.00 91.69 85 GLU A O 1
ATOM 694 N N . SER A 1 86 ? -4.471 4.627 -0.592 1.00 95.31 86 SER A N 1
ATOM 695 C CA . SER A 1 86 ? -4.179 3.311 -0.035 1.00 95.31 86 SER A CA 1
ATOM 696 C C . SER A 1 86 ? -2.700 2.977 -0.183 1.00 95.31 86 SER A C 1
ATOM 698 O O . SER A 1 86 ? -2.124 3.092 -1.268 1.00 95.31 86 SER A O 1
ATOM 700 N N . VAL A 1 87 ? -2.077 2.548 0.915 1.00 96.56 87 VAL A N 1
ATOM 701 C CA . VAL A 1 87 ? -0.687 2.080 0.897 1.00 96.56 87 VAL A CA 1
ATOM 702 C C . VAL A 1 87 ? -0.535 0.845 0.020 1.00 96.56 87 VAL A C 1
ATOM 704 O O . VAL A 1 87 ? 0.436 0.755 -0.725 1.00 96.56 87 VAL A O 1
ATOM 707 N N . PHE A 1 88 ? -1.526 -0.042 0.023 1.00 96.00 88 PHE A N 1
ATOM 708 C CA . PHE A 1 88 ? -1.570 -1.199 -0.860 1.00 96.00 88 PHE A CA 1
ATOM 709 C C . PHE A 1 88 ? -1.519 -0.786 -2.338 1.00 96.00 88 PHE A C 1
ATOM 711 O O . PHE A 1 88 ? -0.687 -1.293 -3.091 1.00 96.00 88 PHE A O 1
ATOM 718 N N . SER A 1 89 ? -2.336 0.192 -2.750 1.00 93.44 89 SER A N 1
ATOM 719 C CA . SER A 1 89 ? -2.307 0.712 -4.124 1.00 93.44 89 SER A CA 1
ATOM 720 C C . SER A 1 89 ? -0.962 1.344 -4.478 1.00 93.44 89 SER A C 1
ATOM 722 O O . SER A 1 89 ? -0.460 1.123 -5.576 1.00 93.44 89 SER A O 1
ATOM 724 N N . ILE A 1 90 ? -0.362 2.102 -3.553 1.00 94.31 90 ILE A N 1
ATOM 725 C CA . ILE A 1 90 ? 0.964 2.699 -3.757 1.00 94.31 90 ILE A CA 1
ATOM 726 C C . ILE A 1 90 ? 2.023 1.614 -3.969 1.00 94.31 90 ILE A C 1
ATOM 728 O O . ILE A 1 90 ? 2.782 1.684 -4.929 1.00 94.31 90 ILE A O 1
ATOM 732 N N . MET A 1 91 ? 2.080 0.616 -3.085 1.00 92.44 91 MET A N 1
ATOM 733 C CA . MET A 1 91 ? 3.081 -0.450 -3.160 1.00 92.44 91 MET A CA 1
ATOM 734 C C . MET A 1 91 ? 2.903 -1.301 -4.416 1.00 92.44 91 MET A C 1
ATOM 736 O O . MET A 1 91 ? 3.889 -1.633 -5.066 1.00 92.44 91 MET A O 1
ATOM 740 N N . THR A 1 92 ? 1.655 -1.583 -4.798 1.00 90.31 92 THR A N 1
ATOM 741 C CA . THR A 1 92 ? 1.327 -2.283 -6.048 1.00 90.31 92 THR A CA 1
ATOM 742 C C . THR A 1 92 ? 1.817 -1.499 -7.264 1.00 90.31 92 THR A C 1
ATOM 744 O O . THR A 1 92 ? 2.486 -2.069 -8.121 1.00 90.31 92 THR A O 1
ATOM 747 N N . TYR A 1 93 ? 1.551 -0.188 -7.313 1.00 89.44 93 TYR A N 1
ATOM 748 C CA . TYR A 1 93 ? 2.025 0.681 -8.392 1.00 89.44 93 TYR A CA 1
ATOM 749 C C . TYR A 1 93 ? 3.555 0.704 -8.474 1.00 89.44 93 TYR A C 1
ATOM 751 O O . TYR A 1 93 ? 4.121 0.445 -9.529 1.00 89.44 93 TYR A O 1
ATOM 759 N N . LEU A 1 94 ? 4.237 0.972 -7.354 1.00 88.75 94 LEU A N 1
ATOM 760 C CA . LEU A 1 94 ? 5.698 1.080 -7.334 1.00 88.75 94 LEU A CA 1
ATOM 761 C C . LEU A 1 94 ? 6.376 -0.248 -7.685 1.00 88.75 94 LEU A C 1
ATOM 763 O O . LEU A 1 94 ? 7.418 -0.236 -8.333 1.00 88.75 94 LEU A O 1
ATOM 767 N N . LYS A 1 95 ? 5.783 -1.378 -7.285 1.00 86.62 95 LYS A N 1
ATOM 768 C CA . LYS A 1 95 ? 6.262 -2.705 -7.672 1.00 86.62 95 LYS A CA 1
ATOM 769 C C . LYS A 1 95 ? 6.107 -2.953 -9.170 1.00 86.62 95 LYS A C 1
ATOM 771 O O . LYS A 1 95 ? 7.052 -3.437 -9.772 1.00 86.62 95 LYS A O 1
ATOM 776 N N . GLY A 1 96 ? 4.964 -2.610 -9.762 1.00 81.75 96 GLY A N 1
ATOM 777 C CA . GLY A 1 96 ? 4.765 -2.755 -11.208 1.00 81.75 96 GLY A CA 1
ATOM 778 C C . GLY A 1 96 ? 5.680 -1.846 -12.033 1.00 81.75 96 GLY A C 1
ATOM 779 O O . GLY A 1 96 ? 6.162 -2.253 -13.079 1.00 81.75 96 GLY A O 1
ATOM 780 N N . GLU A 1 97 ? 5.956 -0.634 -11.549 1.00 83.81 97 GLU A N 1
ATOM 781 C CA . GLU A 1 97 ? 6.760 0.346 -12.290 1.00 83.81 97 GLU A CA 1
ATOM 782 C C . GLU A 1 97 ? 8.276 0.133 -12.138 1.00 83.81 97 GLU A C 1
ATOM 784 O O . GLU A 1 97 ? 9.034 0.378 -13.073 1.00 83.81 97 GLU A O 1
ATOM 789 N N . TYR A 1 98 ? 8.738 -0.296 -10.957 1.00 82.31 98 TYR A N 1
ATOM 790 C CA . TYR A 1 98 ? 10.171 -0.331 -10.624 1.00 82.31 98 TYR A CA 1
ATOM 791 C C . TYR A 1 98 ? 10.662 -1.669 -10.065 1.00 82.31 98 TYR A C 1
ATOM 793 O O . TYR A 1 98 ? 11.869 -1.867 -9.963 1.00 82.31 98 TYR A O 1
ATOM 801 N N . GLY A 1 99 ? 9.755 -2.546 -9.635 1.00 69.31 99 GLY A N 1
ATOM 802 C CA . GLY A 1 99 ? 10.073 -3.810 -8.964 1.00 69.31 99 GLY A CA 1
ATOM 803 C C . GLY A 1 99 ? 10.011 -5.044 -9.840 1.00 69.31 99 GLY A C 1
ATOM 804 O O . GLY A 1 99 ? 10.222 -6.151 -9.353 1.00 69.31 99 GLY A O 1
ATOM 805 N N . GLU A 1 100 ? 9.710 -4.876 -11.121 1.00 62.38 100 GLU A N 1
ATOM 806 C CA . GLU A 1 100 ? 9.899 -5.941 -12.088 1.00 62.38 100 GLU A CA 1
ATOM 807 C C . GLU A 1 100 ? 11.348 -5.899 -12.580 1.00 62.38 100 GLU A C 1
ATOM 809 O O . GLU A 1 100 ? 11.701 -5.128 -13.471 1.00 62.38 100 GLU A O 1
ATOM 814 N N . ASP A 1 101 ? 12.189 -6.774 -12.020 1.00 55.94 101 ASP A N 1
ATOM 815 C CA . ASP A 1 101 ? 13.341 -7.295 -12.754 1.00 55.94 101 ASP A CA 1
ATOM 816 C C . ASP A 1 101 ? 12.777 -8.064 -13.945 1.00 55.94 101 ASP A C 1
ATOM 818 O O . ASP A 1 101 ? 12.399 -9.229 -13.812 1.00 55.94 101 ASP A O 1
ATOM 822 N N . GLU A 1 102 ? 12.643 -7.379 -15.083 1.00 50.16 102 GLU A N 1
ATOM 823 C CA . GLU A 1 102 ? 12.511 -7.985 -16.410 1.00 50.16 102 GLU A CA 1
ATOM 824 C C . GLU A 1 102 ? 11.490 -9.129 -16.509 1.00 50.16 102 GLU A C 1
ATOM 826 O O . GLU A 1 102 ? 11.604 -9.987 -17.390 1.00 50.16 102 GLU A O 1
ATOM 831 N N . THR A 1 103 ? 10.468 -9.170 -15.645 1.00 49.03 103 THR A N 1
ATOM 832 C CA . THR A 1 103 ? 9.532 -10.286 -15.647 1.00 49.03 103 THR A CA 1
ATOM 833 C C . THR A 1 103 ? 8.488 -10.011 -16.711 1.00 49.03 103 THR A C 1
ATOM 835 O O . THR A 1 103 ? 7.346 -9.632 -16.484 1.00 49.03 103 THR A O 1
ATOM 838 N N . ASP A 1 104 ? 8.943 -10.318 -17.922 1.00 57.06 104 ASP A N 1
ATOM 839 C CA . ASP A 1 104 ? 8.162 -10.875 -18.996 1.00 57.06 104 ASP A CA 1
ATOM 840 C C . ASP A 1 104 ? 7.446 -9.877 -19.915 1.00 57.06 104 ASP A C 1
ATOM 842 O O . ASP A 1 104 ? 6.552 -10.272 -20.650 1.00 57.06 104 ASP A O 1
ATOM 846 N N . MET A 1 105 ? 7.911 -8.626 -20.044 1.00 59.06 105 MET A N 1
ATOM 847 C CA . MET A 1 105 ? 7.555 -7.780 -21.207 1.00 59.06 105 MET A CA 1
ATOM 848 C C . MET A 1 105 ? 7.808 -8.519 -22.535 1.00 59.06 105 MET A C 1
ATOM 850 O O . MET A 1 105 ? 6.986 -8.457 -23.446 1.00 59.06 105 MET A O 1
ATOM 854 N N . LEU A 1 106 ? 8.887 -9.310 -22.628 1.00 58.66 106 LEU A N 1
ATOM 855 C CA . LEU A 1 106 ? 9.162 -10.177 -23.779 1.00 58.66 106 LEU A CA 1
ATOM 856 C C . LEU A 1 106 ? 8.155 -11.336 -23.903 1.00 58.66 106 LEU A C 1
ATOM 858 O O . LEU A 1 106 ? 7.718 -11.666 -25.002 1.00 58.66 106 LEU A O 1
ATOM 862 N N . TYR A 1 107 ? 7.746 -11.969 -22.806 1.00 57.69 107 TYR A N 1
ATOM 863 C CA . TYR A 1 107 ? 6.712 -13.013 -22.807 1.00 57.69 107 TYR A CA 1
ATOM 864 C C . TYR A 1 107 ? 5.323 -12.467 -23.123 1.00 57.69 107 TYR A C 1
ATOM 866 O O . TYR A 1 107 ? 4.599 -13.087 -23.899 1.00 57.69 107 TYR A O 1
ATOM 874 N N . TRP A 1 108 ? 4.960 -11.298 -22.600 1.00 68.06 108 TRP A N 1
ATOM 875 C CA . TRP A 1 108 ? 3.729 -10.588 -22.921 1.00 68.06 108 TRP A CA 1
ATOM 876 C C . TRP A 1 108 ? 3.737 -10.130 -24.378 1.00 68.06 108 TRP A C 1
ATOM 878 O O . TRP A 1 108 ? 2.763 -10.388 -25.085 1.00 68.06 108 TRP A O 1
ATOM 888 N N . ALA A 1 109 ? 4.854 -9.590 -24.877 1.00 67.12 109 ALA A N 1
ATOM 889 C CA . ALA A 1 109 ? 5.046 -9.285 -26.294 1.00 67.12 109 ALA A CA 1
ATOM 890 C C . ALA A 1 109 ? 4.896 -10.543 -27.163 1.00 67.12 109 ALA A C 1
ATOM 892 O O . ALA A 1 109 ? 4.126 -10.533 -28.120 1.00 67.12 109 ALA A O 1
ATOM 893 N N . ASN A 1 110 ? 5.516 -11.663 -26.781 1.00 65.56 110 ASN A N 1
ATOM 894 C CA . ASN A 1 110 ? 5.372 -12.953 -27.464 1.00 65.56 110 ASN A CA 1
ATOM 895 C C . ASN A 1 110 ? 3.931 -13.490 -27.412 1.00 65.56 110 ASN A C 1
ATOM 897 O O . ASN A 1 110 ? 3.452 -14.113 -28.361 1.00 65.56 110 ASN A O 1
ATOM 901 N N . LYS A 1 111 ? 3.219 -13.291 -26.300 1.00 63.94 111 LYS A N 1
ATOM 902 C CA . LYS A 1 111 ? 1.837 -13.749 -26.113 1.00 63.94 111 LYS A CA 1
ATOM 903 C C . LYS A 1 111 ? 0.869 -12.920 -26.954 1.00 63.94 111 LYS A C 1
ATOM 905 O O . LYS A 1 111 ? -0.015 -13.506 -27.572 1.00 63.94 111 LYS A O 1
ATOM 910 N N . ILE A 1 112 ? 1.074 -11.604 -27.035 1.00 76.50 112 ILE A N 1
ATOM 911 C CA . ILE A 1 112 ? 0.321 -10.681 -27.896 1.00 76.50 112 ILE A CA 1
ATOM 912 C C . ILE A 1 112 ? 0.652 -10.929 -29.372 1.00 76.50 112 ILE A C 1
ATOM 914 O O . ILE A 1 112 ? -0.257 -11.000 -30.197 1.00 76.50 112 ILE A O 1
ATOM 918 N N . GLU A 1 113 ? 1.921 -11.158 -29.722 1.00 76.69 113 GLU A N 1
ATOM 919 C CA . GLU A 1 113 ? 2.323 -11.470 -31.096 1.00 76.69 113 GLU A CA 1
ATOM 920 C C . GLU A 1 113 ? 1.639 -12.746 -31.614 1.00 76.69 113 GLU A C 1
ATOM 922 O O . GLU A 1 113 ? 1.197 -12.811 -32.766 1.00 76.69 113 GLU A O 1
ATOM 927 N N . LYS A 1 114 ? 1.471 -13.750 -30.748 1.00 77.44 114 LYS A N 1
ATOM 928 C CA . LYS A 1 114 ? 0.767 -15.002 -31.067 1.00 77.44 114 LYS A CA 1
ATOM 929 C C . LYS A 1 114 ? -0.747 -14.835 -31.260 1.00 77.44 114 LYS A C 1
ATOM 931 O O . LYS A 1 114 ? -1.398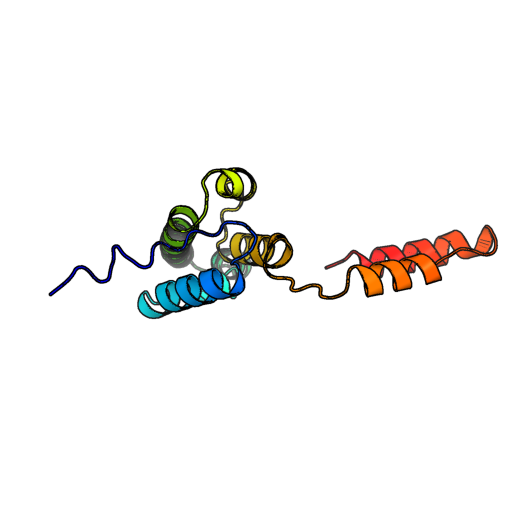 -15.786 -31.693 1.00 77.44 114 LYS A O 1
ATOM 936 N N . LEU A 1 115 ? -1.319 -13.662 -30.977 1.00 79.69 115 LEU A N 1
ATOM 937 C CA . LEU A 1 115 ? -2.743 -13.361 -31.167 1.00 79.69 115 LEU A CA 1
ATOM 938 C C . LEU A 1 115 ? -3.071 -12.765 -32.548 1.00 79.69 115 LEU A C 1
ATOM 940 O O . LEU A 1 115 ? -4.181 -12.283 -32.742 1.00 79.69 115 LEU A O 1
ATOM 944 N N . LYS A 1 116 ? -2.160 -12.815 -33.529 1.00 76.62 116 LYS A N 1
ATOM 945 C CA . LYS A 1 116 ? -2.439 -12.365 -34.907 1.00 76.62 116 LYS A CA 1
ATOM 946 C C . LYS A 1 116 ? -3.640 -13.111 -35.515 1.00 76.62 116 LYS A C 1
ATOM 948 O O . LYS A 1 116 ? -3.605 -14.331 -35.680 1.00 76.62 116 LYS A O 1
ATOM 953 N N . ALA A 1 117 ? -4.680 -12.362 -35.890 1.00 77.56 117 ALA A N 1
ATOM 954 C CA . ALA A 1 117 ? -5.832 -12.886 -36.622 1.00 77.56 117 ALA A CA 1
ATOM 955 C C . ALA A 1 117 ? -5.413 -13.257 -38.042 1.00 77.56 117 ALA A C 1
ATOM 957 O O . ALA A 1 117 ? -4.888 -12.415 -38.770 1.00 77.56 117 ALA A O 1
ATOM 958 N N . LYS A 1 118 ? -5.683 -14.491 -38.471 1.00 81.31 118 LYS A N 1
ATOM 959 C CA . LYS A 1 118 ? -5.433 -14.890 -39.865 1.00 81.31 118 LYS A CA 1
ATOM 960 C C . LYS A 1 118 ? -6.555 -14.441 -40.804 1.00 81.31 118 LYS A C 1
ATOM 962 O O . LYS A 1 118 ? -6.369 -14.423 -42.016 1.00 81.31 118 LYS A O 1
ATOM 967 N N . ASN A 1 119 ? -7.726 -14.104 -40.260 1.00 82.44 119 ASN A N 1
ATOM 968 C CA . ASN A 1 119 ? -8.893 -13.622 -40.997 1.00 82.44 119 ASN A CA 1
ATOM 969 C C . ASN A 1 119 ? -9.862 -12.857 -40.071 1.00 82.44 119 ASN A C 1
ATOM 971 O O . ASN A 1 119 ? -9.803 -12.977 -38.848 1.00 82.44 119 ASN A O 1
ATOM 975 N N . ILE A 1 120 ? -10.797 -12.104 -40.663 1.00 81.88 120 ILE A N 1
ATOM 976 C CA . ILE A 1 120 ? -11.751 -11.238 -39.940 1.00 81.88 120 ILE A CA 1
ATOM 977 C C . ILE A 1 120 ? -12.605 -12.013 -38.920 1.00 81.88 120 ILE A C 1
ATOM 979 O O . ILE A 1 120 ? -12.946 -11.477 -37.868 1.00 81.88 120 ILE A O 1
ATOM 983 N N . LYS A 1 121 ? -12.919 -13.289 -39.182 1.00 87.00 121 LYS A N 1
ATOM 984 C CA . LYS A 1 121 ? -13.774 -14.104 -38.301 1.00 87.00 121 LYS A CA 1
ATOM 985 C C . LYS A 1 121 ? -13.098 -14.452 -36.969 1.00 87.00 121 LYS A C 1
ATOM 987 O O . LYS A 1 121 ? -13.786 -14.798 -36.014 1.00 87.00 121 LYS A O 1
ATOM 992 N N . GLU A 1 122 ? -11.772 -14.352 -36.887 1.00 81.00 122 GLU A N 1
ATOM 993 C CA . GLU A 1 122 ? -11.000 -14.623 -35.668 1.00 81.00 122 GLU A CA 1
ATOM 994 C C . GLU A 1 122 ? -10.885 -13.407 -34.740 1.00 81.00 122 GLU A C 1
ATOM 996 O O . GLU A 1 122 ? -10.578 -13.578 -33.557 1.00 81.00 122 GLU A O 1
ATOM 1001 N N . ILE A 1 123 ? -11.175 -12.200 -35.241 1.00 81.25 123 ILE A N 1
ATOM 1002 C CA . ILE A 1 123 ? -11.040 -10.940 -34.494 1.00 81.25 123 ILE A CA 1
ATOM 1003 C C . ILE A 1 123 ? -11.813 -10.972 -33.164 1.00 81.25 123 ILE A C 1
ATOM 1005 O O . ILE A 1 123 ? -11.194 -10.694 -32.137 1.00 81.25 123 ILE A O 1
ATOM 1009 N N . PRO A 1 124 ? -13.098 -11.386 -33.102 1.00 84.12 124 PRO A N 1
ATOM 1010 C CA . PRO A 1 124 ? -13.834 -11.405 -31.835 1.00 84.12 124 PRO A CA 1
ATOM 1011 C C . PRO A 1 124 ? -13.184 -12.312 -30.781 1.00 84.12 124 PRO A C 1
ATOM 1013 O O . PRO A 1 124 ? -13.076 -11.946 -29.615 1.00 84.12 124 PRO A O 1
ATOM 1016 N N . LYS A 1 125 ? -12.672 -13.477 -31.199 1.00 79.19 125 LYS A N 1
ATOM 1017 C CA . LYS A 1 125 ? -12.006 -14.447 -30.316 1.00 79.19 125 LYS A CA 1
ATOM 1018 C C . LYS A 1 125 ? -10.679 -13.916 -29.775 1.00 79.19 125 LYS A C 1
ATOM 1020 O O . LYS A 1 125 ? -10.303 -14.228 -28.646 1.00 79.19 125 LYS A O 1
ATOM 1025 N N . ILE A 1 126 ? -9.954 -13.149 -30.584 1.00 82.12 126 ILE A N 1
ATOM 1026 C CA . ILE A 1 126 ? -8.708 -12.495 -30.179 1.00 82.12 126 ILE A CA 1
ATOM 1027 C C . ILE A 1 126 ? -8.987 -11.367 -29.188 1.00 82.12 126 ILE A C 1
ATOM 1029 O O . ILE A 1 126 ? -8.300 -11.293 -28.173 1.00 82.12 126 ILE A O 1
ATOM 1033 N N . LEU A 1 127 ? -10.035 -10.570 -29.413 1.00 79.62 127 LEU A N 1
ATOM 1034 C CA . LEU A 1 127 ? -10.455 -9.519 -28.483 1.00 79.62 127 LEU A CA 1
ATOM 1035 C C . LEU A 1 127 ? -10.823 -10.088 -27.105 1.00 79.62 127 LEU A C 1
ATOM 1037 O O . LEU A 1 127 ? -10.367 -9.562 -26.098 1.00 79.62 127 LEU A O 1
ATOM 1041 N N . THR A 1 128 ? -11.537 -11.218 -27.042 1.00 77.56 128 THR A N 1
ATOM 1042 C CA . THR A 1 128 ? -11.821 -11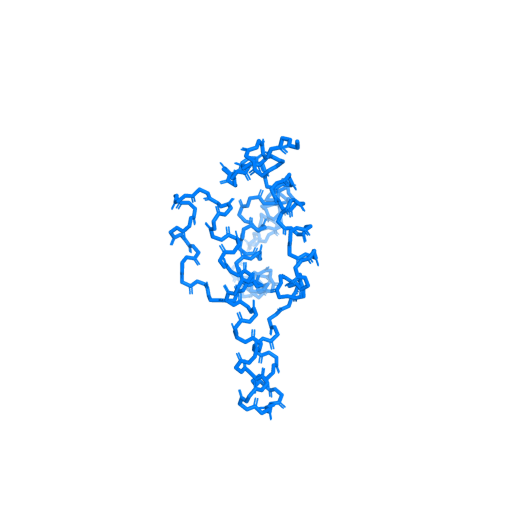.906 -25.765 1.00 77.56 128 THR A CA 1
ATOM 1043 C C . THR A 1 128 ? -10.549 -12.383 -25.059 1.00 77.56 128 THR A C 1
ATOM 1045 O O . THR A 1 128 ? -10.439 -12.309 -23.839 1.00 77.56 128 THR A O 1
ATOM 1048 N N . LYS A 1 129 ? -9.563 -12.885 -25.812 1.00 72.31 129 LYS A N 1
ATOM 1049 C CA . LYS A 1 129 ? -8.281 -13.318 -25.235 1.00 72.31 129 LYS A CA 1
ATOM 1050 C C . LYS A 1 129 ? -7.449 -12.142 -24.726 1.00 72.31 129 LYS A C 1
ATOM 1052 O O . LYS A 1 129 ? -6.778 -12.307 -23.716 1.00 72.31 129 LYS A O 1
ATOM 1057 N N . LEU A 1 130 ? -7.497 -10.997 -25.408 1.00 78.25 130 LEU A N 1
ATOM 1058 C CA . LEU A 1 130 ? -6.852 -9.757 -24.972 1.00 78.25 130 LEU A CA 1
ATOM 1059 C C . LEU A 1 130 ? -7.503 -9.201 -23.701 1.00 78.25 130 LEU A C 1
ATOM 1061 O O . LEU A 1 130 ? -6.785 -8.875 -22.763 1.00 78.25 130 LEU A O 1
ATOM 1065 N N . ASP A 1 131 ? -8.837 -9.174 -23.630 1.00 73.69 131 ASP A N 1
ATOM 1066 C CA . ASP A 1 131 ? -9.570 -8.723 -22.434 1.00 73.69 131 ASP A CA 1
ATOM 1067 C C . ASP A 1 131 ? -9.218 -9.576 -21.202 1.00 73.69 131 ASP A C 1
ATOM 1069 O O . ASP A 1 131 ? -8.939 -9.056 -20.125 1.00 73.69 131 ASP A O 1
ATOM 1073 N N . ASN A 1 132 ? -9.093 -10.894 -21.382 1.00 65.44 132 ASN A N 1
ATOM 1074 C CA . ASN A 1 132 ? -8.658 -11.806 -20.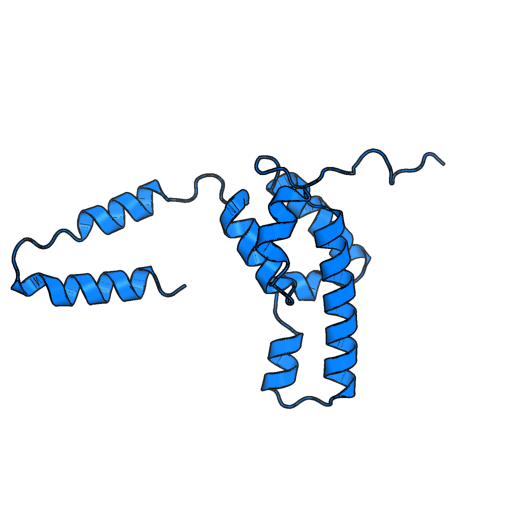319 1.00 65.44 132 ASN A CA 1
ATOM 1075 C C . ASN A 1 132 ? -7.179 -11.654 -19.920 1.00 65.44 132 ASN A C 1
ATOM 1077 O O . ASN A 1 132 ? -6.804 -12.086 -18.836 1.00 65.44 132 ASN A O 1
ATOM 1081 N N . ILE A 1 133 ? -6.326 -11.116 -20.798 1.00 64.69 133 ILE A N 1
ATOM 1082 C CA . ILE A 1 133 ? -4.906 -10.864 -20.507 1.00 64.69 133 ILE A CA 1
ATOM 1083 C C . ILE A 1 133 ? -4.734 -9.558 -19.722 1.00 64.69 133 ILE A C 1
ATOM 1085 O O . ILE A 1 133 ? -3.860 -9.487 -18.867 1.00 64.69 133 ILE A O 1
ATOM 1089 N N . LEU A 1 134 ? -5.554 -8.545 -20.017 1.00 68.19 134 LEU A N 1
ATOM 1090 C CA . LEU A 1 134 ? -5.421 -7.191 -19.470 1.00 68.19 134 LEU A CA 1
ATOM 1091 C C . LEU A 1 134 ? -6.273 -6.938 -18.214 1.00 68.19 134 LEU A C 1
ATOM 1093 O O . LEU A 1 134 ? -6.101 -5.908 -17.569 1.00 68.19 134 LEU A O 1
ATOM 1097 N N . ARG A 1 135 ? -7.174 -7.858 -17.848 1.00 56.06 135 ARG A N 1
ATOM 1098 C CA . ARG A 1 135 ? -7.858 -7.859 -16.546 1.00 56.06 135 ARG A CA 1
ATOM 1099 C C . ARG A 1 135 ? -6.937 -8.436 -15.467 1.00 56.06 135 ARG A C 1
ATOM 1101 O O . ARG A 1 135 ? -7.008 -9.628 -15.166 1.00 56.06 135 ARG A O 1
ATOM 1108 N N . ILE A 1 136 ? -6.082 -7.582 -14.915 1.00 47.06 136 ILE A N 1
ATOM 1109 C CA . ILE A 1 136 ? -5.346 -7.790 -13.659 1.00 47.06 136 ILE A CA 1
ATOM 1110 C C . ILE A 1 136 ? -5.950 -6.857 -12.611 1.00 47.06 136 ILE A C 1
ATOM 1112 O O . ILE A 1 136 ? -6.259 -5.700 -12.978 1.00 47.06 136 ILE A O 1
#

Sequence (136 aa):
MSNLNNDLNIRLNGNNFEVWHSIVMDTLYIKKLNKYAEKDIVKELQENGRSEEEIRKATIENKKARLIILTSINPAIAKDILKLESVFSIMTYLKGEYGEDETDMLYWANKIEKLKAKNIKEIPKILTKLDNILRI

InterPro domains:
  IPR035179 Protein of unknown function DUF5314 [PF17241] (3-122)

Foldseek 3Di:
DPDPPPPPLQADDQACCVVLVVVLCVVCVVVVLNVQQVDVVLVVCVVVVHDPVVSVVNLVSQVVSVVSNLSSHDPVLSVVCVPPSGNNVVNVVCCVRRVDPPPDPVVVVVVLVVLDDPDPVSVVVSVVVVVVVPPD

Radius of gyration: 19.83 Å; chains: 1; bounding box: 46×29×61 Å

Organism: NCBI:txid1754192